Protein AF-A5N5R1-F1 (afdb_monomer_lite)

Organism: Clostridium kluyveri (strain ATCC 8527 / DSM 555 / NBRC 12016 / NCIMB 10680 / K1) (NCBI:txid431943)

Secondary structure (DSSP, 8-state):
-HHHHHHHHHHS-TT----SSHHHHHHHHHHHHHHHHHHHHHHHHHHHHHHHHHHHS--SS-----HHHHHHHHHHHHHHHHT---HHHHHHHHHHHH--

Sequence (100 aa):
MKKKYHTLKNKMKLESVKGKAALYVYQDFWAQIVVYNMIQDVLHSSNKTIEKETEKRKYKYPIRINENIAIGLFKEKFIKLLIEPNDRIREEKLIQLQNS

Foldseek 3Di:
DVVVVCCCVPVVVLVPQPDPDVVSNVVSVVVSVVLVVLLVVLQVVVLVVQVVVCVVPVDPDRDHDDSNVSSVVLVVLVVVLVPDPDPVVSVVSVVVSNVD

Structure (mmCIF, N/CA/C/O backbone):
data_AF-A5N5R1-F1
#
_entry.id   AF-A5N5R1-F1
#
loop_
_atom_site.group_PDB
_atom_site.id
_atom_site.type_symbol
_atom_site.label_atom_id
_atom_site.label_alt_id
_atom_site.label_comp_id
_atom_site.label_asym_id
_atom_site.label_entity_id
_atom_site.label_seq_id
_atom_site.pdbx_PDB_ins_code
_atom_site.Cartn_x
_atom_site.Cartn_y
_atom_site.Cartn_z
_atom_site.occupancy
_atom_site.B_iso_or_equiv
_atom_site.auth_seq_id
_atom_site.auth_comp_id
_atom_site.auth_asym_id
_atom_site.auth_atom_id
_atom_site.pdbx_PDB_model_num
ATOM 1 N N . MET A 1 1 ? -2.546 19.524 4.228 1.00 47.16 1 MET A N 1
ATOM 2 C CA . MET A 1 1 ? -1.676 19.269 3.051 1.00 47.16 1 MET A CA 1
ATOM 3 C C . MET A 1 1 ? -0.206 19.004 3.412 1.00 47.16 1 MET A C 1
ATOM 5 O O . MET A 1 1 ? 0.300 17.963 3.018 1.00 47.16 1 MET A O 1
ATOM 9 N N . LYS A 1 2 ? 0.468 19.847 4.217 1.00 43.06 2 LYS A N 1
ATOM 10 C CA . LYS A 1 2 ? 1.905 19.707 4.579 1.00 43.06 2 LYS A CA 1
ATOM 11 C C . LYS A 1 2 ? 2.342 18.333 5.133 1.00 43.06 2 LYS A C 1
ATOM 13 O O . LYS A 1 2 ? 3.385 17.828 4.736 1.00 43.06 2 LYS A O 1
ATOM 18 N N . LYS A 1 3 ? 1.542 17.695 6.003 1.00 55.66 3 LYS A N 1
ATOM 19 C CA . LYS A 1 3 ? 1.857 16.359 6.561 1.00 55.66 3 LYS A CA 1
ATOM 20 C C . LYS A 1 3 ? 1.893 15.252 5.499 1.00 55.66 3 LYS A C 1
ATOM 22 O O . LYS A 1 3 ? 2.819 14.453 5.510 1.00 55.66 3 LYS A O 1
ATOM 27 N N . LYS A 1 4 ? 0.938 15.242 4.557 1.00 57.25 4 LYS A N 1
ATOM 28 C CA . LYS A 1 4 ? 0.896 14.255 3.460 1.00 57.25 4 LYS A CA 1
ATOM 29 C C . LYS A 1 4 ? 2.132 14.373 2.566 1.00 57.25 4 LYS A C 1
ATOM 31 O O . LYS A 1 4 ? 2.742 13.363 2.245 1.00 57.25 4 LYS A O 1
ATOM 36 N N . TYR A 1 5 ? 2.551 15.603 2.262 1.00 56.88 5 TYR A N 1
ATOM 37 C CA . TYR A 1 5 ? 3.762 15.871 1.482 1.00 56.88 5 TYR A CA 1
ATOM 38 C C . TYR A 1 5 ? 5.031 15.346 2.171 1.00 56.88 5 TYR A C 1
ATOM 40 O O . TYR A 1 5 ? 5.872 14.722 1.535 1.00 56.88 5 TYR A O 1
ATOM 48 N N . HIS A 1 6 ? 5.143 15.528 3.490 1.00 61.75 6 HIS A N 1
ATOM 49 C CA . HIS A 1 6 ? 6.277 15.023 4.270 1.00 61.75 6 HIS A CA 1
ATOM 50 C C . HIS A 1 6 ? 6.342 13.490 4.308 1.00 61.75 6 HIS A C 1
ATOM 52 O O . HIS A 1 6 ? 7.425 12.915 4.199 1.00 61.75 6 HIS A O 1
ATOM 58 N N . THR A 1 7 ? 5.187 12.831 4.436 1.00 61.56 7 THR A N 1
ATOM 59 C CA . THR A 1 7 ? 5.063 11.369 4.370 1.00 61.56 7 THR A CA 1
ATOM 60 C C . THR A 1 7 ? 5.483 10.855 2.996 1.00 61.56 7 THR A C 1
ATOM 62 O O . THR A 1 7 ? 6.303 9.944 2.912 1.00 61.56 7 THR A O 1
ATOM 65 N N . LEU A 1 8 ? 4.986 11.472 1.922 1.00 59.66 8 LEU A N 1
ATOM 66 C CA . LEU A 1 8 ? 5.327 11.092 0.554 1.00 59.66 8 LEU A CA 1
ATOM 67 C C . LEU A 1 8 ? 6.826 11.289 0.282 1.00 59.66 8 LEU A C 1
ATOM 69 O O . LEU A 1 8 ? 7.497 10.381 -0.192 1.00 59.66 8 LEU A O 1
ATOM 73 N N . LYS A 1 9 ? 7.388 12.438 0.667 1.00 61.22 9 LYS A N 1
ATOM 74 C CA . LYS A 1 9 ? 8.799 12.752 0.422 1.00 61.22 9 LYS A CA 1
ATOM 75 C C . LYS A 1 9 ? 9.749 11.815 1.180 1.00 61.22 9 LYS A C 1
ATOM 77 O O . LYS A 1 9 ? 10.601 11.177 0.568 1.00 61.22 9 LYS A O 1
ATOM 82 N N . ASN A 1 10 ? 9.575 11.689 2.498 1.00 58.59 10 ASN A N 1
ATOM 83 C CA . ASN A 1 10 ? 10.559 11.010 3.349 1.00 58.59 10 ASN A CA 1
ATOM 84 C C . ASN A 1 10 ? 10.282 9.513 3.552 1.00 58.59 10 ASN A C 1
ATOM 86 O O . ASN A 1 10 ? 11.232 8.748 3.691 1.00 58.59 10 ASN A O 1
ATOM 90 N N . LYS A 1 11 ? 9.014 9.069 3.580 1.00 62.69 11 LYS A N 1
ATOM 91 C CA . LYS A 1 11 ? 8.682 7.649 3.823 1.00 62.69 11 LYS A CA 1
ATOM 92 C C . LYS A 1 11 ? 8.560 6.825 2.538 1.00 62.69 11 LYS A C 1
ATOM 94 O O . LYS A 1 11 ? 8.823 5.626 2.586 1.00 62.69 11 LYS A O 1
ATOM 99 N N . MET A 1 12 ? 8.186 7.433 1.406 1.00 61.00 12 MET A N 1
ATOM 100 C CA . MET A 1 12 ? 8.116 6.727 0.110 1.00 61.00 12 MET A CA 1
ATOM 101 C C . MET A 1 12 ? 9.410 6.812 -0.704 1.00 61.00 12 MET A C 1
ATOM 103 O O . MET A 1 12 ? 9.563 6.040 -1.640 1.00 61.00 12 MET A O 1
ATOM 107 N N . LYS A 1 13 ? 10.355 7.689 -0.329 1.00 58.31 13 LYS A N 1
ATOM 108 C CA . LYS A 1 13 ? 11.613 7.930 -1.058 1.00 58.31 13 LYS A CA 1
ATOM 109 C C . LYS A 1 13 ? 11.394 8.315 -2.527 1.00 58.31 13 LYS A C 1
ATOM 111 O O . LYS A 1 13 ? 12.071 7.808 -3.414 1.00 58.31 13 LYS A O 1
ATOM 116 N N . LEU A 1 14 ? 10.504 9.273 -2.765 1.00 55.47 14 LEU A N 1
ATOM 117 C CA . LEU A 1 14 ? 10.226 9.820 -4.098 1.00 55.47 14 LEU A CA 1
ATOM 118 C C . LEU A 1 14 ? 11.459 10.383 -4.830 1.00 55.47 14 LEU A C 1
ATOM 120 O O . LEU A 1 14 ? 11.457 10.459 -6.050 1.00 55.47 14 LEU A O 1
ATOM 124 N N . GLU A 1 15 ? 12.511 10.773 -4.107 1.00 53.75 15 GLU A N 1
ATOM 125 C CA . GLU A 1 15 ? 13.781 11.238 -4.692 1.00 53.75 15 GLU A CA 1
ATOM 126 C C . GLU A 1 15 ? 14.745 10.081 -5.048 1.00 53.75 15 GLU A C 1
ATOM 128 O O . GLU A 1 15 ? 15.741 10.288 -5.730 1.00 53.75 15 GLU A O 1
ATOM 133 N N . SER A 1 16 ? 14.460 8.844 -4.621 1.00 54.94 16 SER A N 1
ATOM 134 C CA . SER A 1 16 ? 15.300 7.651 -4.832 1.00 54.94 16 SER A CA 1
ATOM 135 C C . SER A 1 16 ? 14.913 6.891 -6.107 1.00 54.94 16 SER A C 1
ATOM 137 O O . SER A 1 16 ? 14.896 5.655 -6.128 1.00 54.94 16 SER A O 1
ATOM 139 N N . VAL A 1 17 ? 14.577 7.605 -7.173 1.00 55.91 17 VAL A N 1
ATOM 140 C CA . VAL A 1 17 ? 14.211 6.967 -8.433 1.00 55.91 17 VAL A CA 1
ATOM 141 C C . VAL A 1 17 ? 15.462 6.390 -9.097 1.00 55.91 17 VAL A C 1
ATOM 143 O O . VAL A 1 17 ? 16.431 7.100 -9.350 1.00 55.91 17 VAL A O 1
ATOM 146 N N . LYS A 1 18 ? 15.459 5.080 -9.369 1.00 57.62 18 LYS A N 1
ATOM 147 C CA . LYS A 1 18 ? 16.639 4.348 -9.875 1.00 57.62 18 LYS A CA 1
ATOM 148 C C . LYS A 1 18 ? 16.710 4.248 -11.408 1.00 57.62 18 LYS A C 1
ATOM 150 O O . LYS A 1 18 ? 17.657 3.668 -11.937 1.00 57.62 18 LYS A O 1
ATOM 155 N N . GLY A 1 19 ? 15.720 4.780 -12.128 1.00 52.34 19 GLY A N 1
ATOM 156 C CA . GLY A 1 19 ? 15.626 4.700 -13.588 1.00 52.34 19 GLY A CA 1
ATOM 157 C C . GLY A 1 19 ? 16.369 5.835 -14.299 1.00 52.34 19 GLY A C 1
ATOM 158 O O . GLY A 1 19 ? 16.054 7.000 -14.088 1.00 52.34 19 GLY A O 1
ATOM 159 N N . LYS A 1 20 ? 17.317 5.506 -15.190 1.00 58.06 20 LYS A N 1
ATOM 160 C CA . LYS A 1 20 ? 18.062 6.490 -16.008 1.00 58.06 20 LYS A CA 1
ATOM 161 C C . LYS A 1 20 ? 17.227 7.146 -17.125 1.00 58.06 20 LYS A C 1
ATOM 163 O O . LYS A 1 20 ? 17.662 8.146 -17.682 1.00 58.06 20 LYS A O 1
ATOM 168 N N . ALA A 1 21 ? 16.052 6.601 -17.459 1.0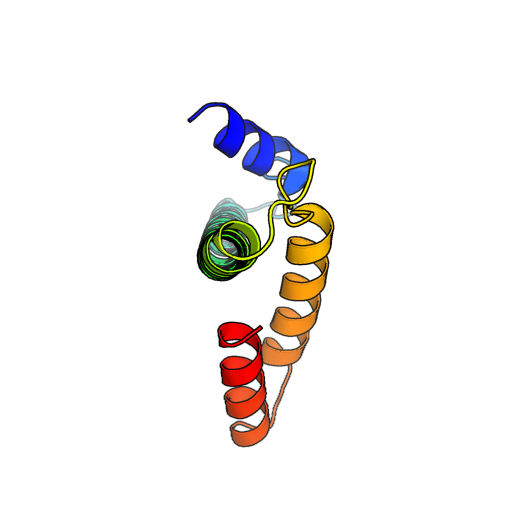0 63.25 21 ALA A N 1
ATOM 169 C CA . ALA A 1 21 ? 15.149 7.152 -18.473 1.00 63.25 21 ALA A CA 1
ATOM 170 C C . ALA A 1 21 ? 13.872 7.697 -17.822 1.00 63.25 2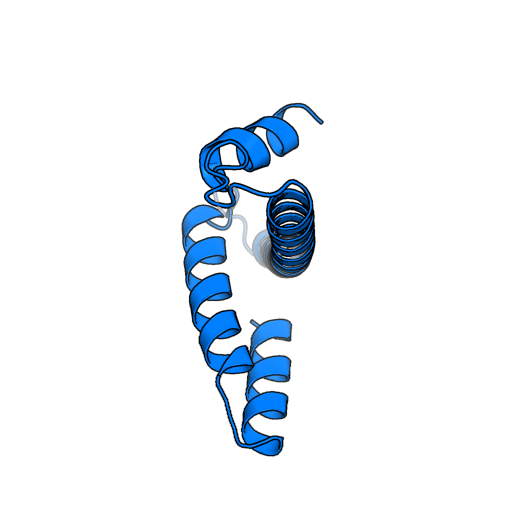1 ALA A C 1
ATOM 172 O O . ALA A 1 21 ? 13.257 7.008 -17.006 1.00 63.25 21 ALA A O 1
ATOM 173 N N . ALA A 1 22 ? 13.455 8.905 -18.218 1.00 64.06 22 ALA A N 1
ATOM 174 C CA . ALA A 1 22 ? 12.308 9.626 -17.652 1.00 64.06 22 ALA A CA 1
ATOM 175 C C . ALA A 1 22 ? 11.021 8.781 -17.588 1.00 64.06 22 ALA A C 1
ATOM 177 O O . ALA A 1 22 ? 10.254 8.890 -16.638 1.00 64.06 22 ALA A O 1
ATOM 178 N N . LEU A 1 23 ? 10.813 7.873 -18.545 1.00 69.19 23 LEU A N 1
ATOM 179 C CA . LEU A 1 23 ? 9.662 6.969 -18.560 1.00 69.19 23 LEU A CA 1
ATOM 180 C C . LEU A 1 23 ? 9.597 6.050 -17.324 1.00 69.19 23 LEU A C 1
ATOM 182 O O . LEU A 1 23 ? 8.540 5.932 -16.709 1.00 69.19 23 LEU A O 1
ATOM 186 N N . TYR A 1 24 ? 10.721 5.448 -16.918 1.00 67.44 24 TYR A N 1
ATOM 187 C CA . TYR A 1 24 ? 10.778 4.591 -15.725 1.00 67.44 24 TYR A CA 1
ATOM 188 C C . TYR A 1 24 ? 10.566 5.389 -14.437 1.00 67.44 24 TYR A C 1
ATOM 190 O O . TYR A 1 24 ? 10.011 4.869 -13.472 1.00 67.44 24 TYR A O 1
ATOM 198 N N . VAL A 1 25 ? 10.961 6.666 -14.439 1.00 70.50 25 VAL A N 1
ATOM 199 C CA . VAL A 1 25 ? 10.717 7.586 -13.324 1.00 70.50 25 VAL A CA 1
ATOM 200 C C . VAL A 1 25 ? 9.227 7.829 -13.128 1.00 70.50 25 VAL A C 1
ATOM 202 O O . VAL A 1 25 ? 8.724 7.702 -12.014 1.00 70.50 25 VAL A O 1
ATOM 205 N N . TYR A 1 26 ? 8.507 8.126 -14.211 1.00 72.56 26 TYR A N 1
ATOM 206 C CA . TYR A 1 26 ? 7.062 8.322 -14.142 1.00 72.56 26 TYR A CA 1
ATOM 207 C C . TYR A 1 26 ? 6.333 7.044 -13.730 1.00 72.56 26 TYR A C 1
ATOM 209 O O . TYR A 1 26 ? 5.440 7.106 -12.894 1.00 72.56 26 TYR A O 1
ATOM 217 N N . GLN A 1 27 ? 6.715 5.884 -14.268 1.00 72.38 27 GLN A N 1
ATOM 218 C CA . GLN A 1 27 ? 6.087 4.612 -13.897 1.00 72.38 27 GLN A CA 1
ATOM 219 C C . GLN A 1 27 ? 6.237 4.302 -12.400 1.00 72.38 27 GLN A C 1
ATOM 221 O O . GLN A 1 27 ? 5.245 3.980 -11.747 1.00 72.38 27 GLN A O 1
ATOM 226 N N . ASP A 1 28 ? 7.442 4.459 -11.844 1.00 70.19 28 ASP A N 1
ATOM 227 C CA . ASP A 1 28 ? 7.694 4.267 -10.409 1.00 70.19 28 ASP A CA 1
ATOM 228 C C . ASP A 1 28 ? 6.910 5.285 -9.560 1.00 70.19 28 ASP A C 1
ATOM 230 O O . ASP A 1 28 ? 6.260 4.926 -8.577 1.00 70.19 28 ASP A O 1
ATOM 234 N N . PHE A 1 29 ? 6.860 6.548 -9.994 1.00 74.38 29 PHE A N 1
ATOM 235 C CA . PHE A 1 29 ? 6.077 7.598 -9.339 1.00 74.38 29 PHE A CA 1
ATOM 236 C C . PHE A 1 29 ? 4.580 7.264 -9.265 1.00 74.38 29 PHE A C 1
ATOM 238 O O . PHE A 1 29 ? 3.969 7.332 -8.194 1.00 74.38 29 PHE A O 1
ATOM 245 N N . TRP A 1 30 ? 3.983 6.869 -10.391 1.00 75.88 30 TRP A N 1
ATOM 246 C CA . TRP A 1 30 ? 2.566 6.516 -10.452 1.00 75.88 30 TRP A CA 1
ATOM 247 C C . TRP A 1 30 ? 2.257 5.273 -9.619 1.00 75.88 30 TRP A C 1
ATOM 249 O O . TRP A 1 30 ? 1.281 5.276 -8.867 1.00 75.88 30 TRP A O 1
ATOM 259 N N . ALA A 1 31 ? 3.114 4.249 -9.677 1.00 77.38 31 ALA A N 1
ATOM 260 C CA . ALA A 1 31 ? 2.972 3.055 -8.851 1.00 77.38 31 ALA A CA 1
ATOM 261 C C . ALA A 1 31 ? 3.000 3.400 -7.351 1.00 77.38 31 ALA A C 1
ATOM 263 O O . ALA A 1 31 ? 2.152 2.930 -6.588 1.00 77.38 31 ALA A O 1
ATOM 264 N N . GLN A 1 32 ? 3.910 4.282 -6.925 1.00 78.00 32 GLN A N 1
ATOM 265 C CA . GLN A 1 32 ? 3.990 4.737 -5.535 1.00 78.00 32 GLN A CA 1
ATOM 266 C C . GLN A 1 32 ? 2.742 5.513 -5.093 1.00 78.00 32 GLN A C 1
ATOM 268 O O . GLN A 1 32 ? 2.265 5.302 -3.975 1.00 78.00 32 GLN A O 1
ATOM 273 N N . ILE A 1 33 ? 2.178 6.372 -5.951 1.00 81.50 33 ILE A N 1
ATOM 274 C CA . ILE A 1 33 ? 0.935 7.104 -5.649 1.00 81.50 33 ILE A CA 1
ATOM 275 C C . ILE A 1 33 ? -0.251 6.151 -5.505 1.00 81.50 33 ILE A C 1
ATOM 277 O O . ILE A 1 33 ? -1.026 6.281 -4.558 1.00 81.50 33 ILE A O 1
ATOM 281 N N . VAL A 1 34 ? -0.397 5.189 -6.416 1.00 80.56 34 VAL A N 1
ATOM 282 C CA . VAL A 1 34 ? -1.504 4.224 -6.366 1.00 80.56 34 VAL A CA 1
ATOM 283 C C . VAL A 1 34 ? -1.427 3.389 -5.088 1.00 80.56 34 VAL A C 1
ATOM 285 O O . VAL A 1 34 ? -2.409 3.312 -4.349 1.00 80.56 34 VAL A O 1
ATOM 288 N N . VAL A 1 35 ? -0.245 2.853 -4.762 1.00 81.25 35 VAL A N 1
ATOM 289 C CA . VAL A 1 35 ? -0.019 2.105 -3.514 1.00 81.25 35 VAL A CA 1
ATOM 290 C C . VAL A 1 35 ? -0.301 2.978 -2.290 1.00 81.25 35 VAL A C 1
ATOM 292 O O . VAL A 1 35 ? -0.908 2.513 -1.327 1.00 81.25 35 VAL A O 1
ATOM 295 N N . TYR A 1 36 ? 0.094 4.254 -2.314 1.00 81.12 36 TYR A N 1
ATOM 296 C CA . TYR A 1 36 ? -0.217 5.178 -1.225 1.00 81.12 36 TYR A CA 1
ATOM 297 C C . TYR A 1 36 ? -1.720 5.341 -1.019 1.00 81.12 36 TYR A C 1
ATOM 299 O O . TYR A 1 36 ? -2.186 5.255 0.116 1.00 81.12 36 TYR A O 1
ATOM 307 N N . ASN A 1 37 ? -2.468 5.561 -2.099 1.00 83.75 37 ASN A N 1
ATOM 308 C CA . ASN A 1 37 ? -3.910 5.765 -2.033 1.00 83.75 37 ASN A CA 1
ATOM 309 C C . ASN A 1 37 ? -4.617 4.528 -1.470 1.00 83.75 37 ASN A C 1
ATOM 311 O O . ASN A 1 37 ? -5.446 4.673 -0.577 1.00 83.75 37 ASN A O 1
ATOM 315 N N . MET A 1 38 ? -4.221 3.326 -1.901 1.00 82.31 38 MET A N 1
ATOM 316 C CA . MET A 1 38 ? -4.758 2.070 -1.360 1.00 82.31 38 MET A CA 1
ATOM 317 C C . MET A 1 38 ? -4.487 1.927 0.143 1.00 82.31 38 MET A C 1
ATOM 319 O O . MET A 1 38 ? -5.380 1.579 0.908 1.00 82.31 38 MET A O 1
ATOM 323 N N . ILE A 1 39 ? -3.276 2.261 0.600 1.00 82.44 39 ILE A N 1
ATOM 324 C CA . ILE A 1 39 ? -2.947 2.212 2.032 1.00 82.44 39 ILE A CA 1
ATOM 325 C C . ILE A 1 39 ? -3.758 3.240 2.827 1.00 82.44 39 ILE A C 1
ATOM 327 O O . ILE A 1 39 ? -4.190 2.956 3.943 1.00 82.44 39 ILE A O 1
ATOM 331 N N . GLN A 1 40 ? -3.942 4.449 2.290 1.00 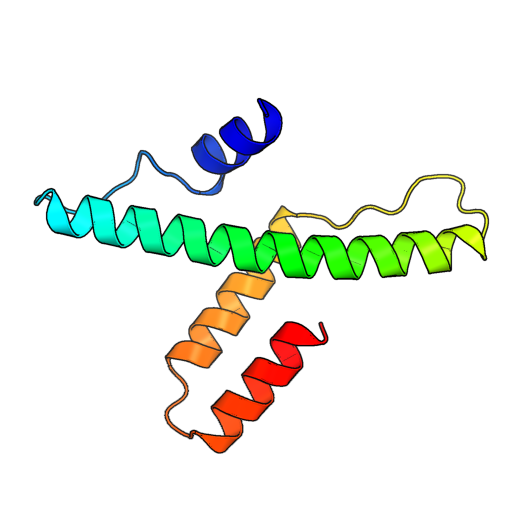81.81 40 GLN A N 1
ATOM 332 C CA . GLN A 1 40 ? -4.754 5.474 2.948 1.00 81.81 40 GLN A CA 1
ATOM 333 C C . GLN A 1 40 ? -6.219 5.049 3.072 1.00 81.81 40 GLN A C 1
ATOM 335 O O . GLN A 1 40 ? -6.830 5.347 4.094 1.00 81.81 40 GLN A O 1
ATOM 340 N N . ASP A 1 41 ? -6.754 4.344 2.077 1.00 83.31 41 ASP A N 1
ATOM 341 C CA . ASP A 1 41 ? -8.125 3.834 2.091 1.00 83.31 41 ASP A CA 1
ATOM 342 C C . ASP A 1 41 ? -8.329 2.756 3.171 1.00 83.31 41 ASP A C 1
ATOM 344 O O . ASP A 1 41 ? -9.230 2.867 4.009 1.00 83.31 41 ASP A O 1
ATOM 348 N N . VAL A 1 42 ? -7.405 1.789 3.255 1.00 79.81 42 VAL A N 1
ATOM 349 C CA . VAL A 1 42 ? -7.388 0.772 4.326 1.00 79.81 42 VAL A CA 1
ATOM 350 C C . VAL A 1 42 ? -7.287 1.441 5.699 1.00 79.81 42 VAL A C 1
ATOM 352 O O . VAL A 1 42 ? -8.116 1.210 6.575 1.00 79.81 42 VAL A O 1
ATOM 355 N N . LEU A 1 43 ? -6.327 2.355 5.884 1.00 80.94 43 LEU A N 1
ATOM 356 C CA . LEU A 1 43 ? -6.152 3.070 7.152 1.00 80.94 43 LEU A CA 1
ATOM 357 C C . LEU A 1 43 ? -7.373 3.907 7.541 1.00 80.94 43 LEU A C 1
ATOM 359 O O . LEU A 1 43 ? -7.674 4.029 8.730 1.00 80.94 43 LEU A O 1
ATOM 363 N N . HIS A 1 44 ? -8.050 4.529 6.576 1.00 81.88 44 HIS A N 1
ATOM 364 C CA . HIS A 1 44 ? -9.255 5.306 6.846 1.00 81.88 44 HIS A CA 1
ATOM 365 C C . HIS A 1 44 ? -10.382 4.403 7.355 1.00 81.88 44 HIS A C 1
ATOM 367 O O . HIS A 1 44 ? -11.003 4.715 8.373 1.00 81.88 44 HIS A O 1
ATOM 373 N N . SER A 1 45 ? -10.578 3.255 6.705 1.00 79.00 45 SER A N 1
ATOM 374 C CA . SER A 1 45 ? -11.566 2.251 7.100 1.00 79.00 45 SER A CA 1
ATOM 375 C C . SER A 1 45 ? -11.290 1.698 8.500 1.00 79.00 45 SER A C 1
ATOM 377 O O . SER A 1 45 ? -12.175 1.726 9.358 1.00 79.00 45 SER A O 1
ATOM 379 N N . SER A 1 46 ? -10.048 1.299 8.788 1.00 77.38 46 SER A N 1
ATOM 380 C CA . SER A 1 46 ? -9.672 0.769 10.103 1.00 77.38 46 SER A CA 1
ATOM 381 C C . SER A 1 46 ? -9.773 1.825 11.218 1.00 77.38 46 SER A C 1
ATOM 383 O O . SER A 1 46 ? -10.273 1.523 12.300 1.00 77.38 46 SER A O 1
ATOM 385 N N . ASN A 1 47 ? -9.364 3.081 10.975 1.00 76.88 47 ASN A N 1
ATOM 386 C CA . ASN A 1 47 ? -9.516 4.152 11.973 1.00 76.88 47 ASN A CA 1
ATOM 387 C C . ASN A 1 47 ? -10.994 4.448 12.274 1.00 76.88 47 ASN A C 1
ATOM 389 O O . ASN A 1 47 ? -11.337 4.651 13.433 1.00 76.88 47 ASN A O 1
ATOM 393 N N . LYS A 1 48 ? -11.879 4.406 11.269 1.00 78.88 48 LYS A N 1
ATOM 394 C CA . LYS A 1 48 ? -13.327 4.583 11.462 1.00 78.88 48 LYS A CA 1
ATOM 395 C C . LYS A 1 48 ? -13.934 3.474 12.328 1.00 78.88 48 LYS A C 1
ATOM 397 O O . LYS A 1 48 ? -14.836 3.736 13.122 1.00 78.88 48 LYS A O 1
ATOM 4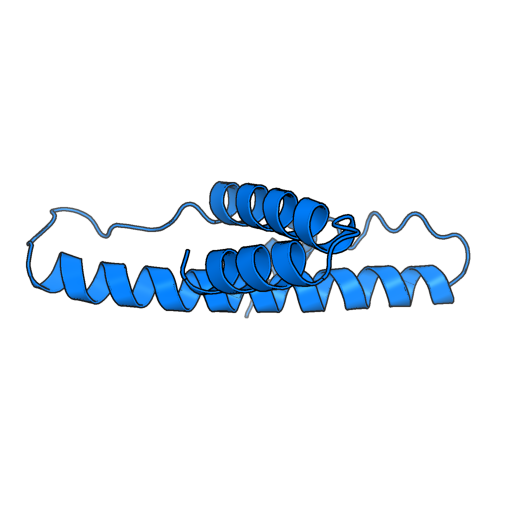02 N N . THR A 1 49 ? -13.450 2.239 12.192 1.00 77.69 49 THR A N 1
ATOM 403 C CA . THR A 1 49 ? -13.842 1.121 13.067 1.00 77.69 49 THR A CA 1
ATOM 404 C C . THR A 1 49 ? -13.358 1.348 14.498 1.00 77.69 49 THR A C 1
ATOM 406 O O . THR A 1 49 ? -14.153 1.241 15.430 1.00 77.69 49 THR A O 1
ATOM 409 N N . ILE A 1 50 ? -12.097 1.756 14.675 1.00 76.69 50 ILE A N 1
ATOM 410 C CA . ILE A 1 50 ? -11.532 2.071 15.995 1.00 76.69 50 ILE A CA 1
ATOM 411 C C . ILE A 1 50 ? -12.292 3.221 16.663 1.00 76.69 50 ILE A C 1
ATOM 413 O O . ILE A 1 50 ? -12.614 3.121 17.843 1.00 76.69 50 ILE A O 1
ATOM 417 N N . GLU A 1 51 ? -12.621 4.293 15.942 1.00 76.56 51 GLU A N 1
ATOM 418 C CA . GLU A 1 51 ? -13.417 5.408 16.475 1.00 76.56 51 GLU A CA 1
ATOM 419 C C . GLU A 1 51 ? -14.773 4.919 17.007 1.00 76.56 51 GLU A C 1
ATOM 421 O O . GLU A 1 51 ? -15.113 5.199 18.153 1.00 76.56 51 GLU A O 1
ATOM 426 N N . LYS A 1 52 ? -15.494 4.080 16.251 1.00 75.75 52 LYS A N 1
ATOM 427 C CA . LYS A 1 52 ? -16.769 3.485 16.701 1.00 75.75 52 LYS A CA 1
ATOM 428 C C . LYS A 1 52 ? -16.627 2.574 17.926 1.00 75.75 52 LYS A C 1
ATOM 430 O O . LYS A 1 52 ? -17.530 2.510 18.761 1.00 75.75 52 LYS A O 1
ATOM 435 N N . GLU A 1 53 ? -15.535 1.821 18.033 1.00 72.50 53 GLU A N 1
ATOM 436 C CA . GLU A 1 53 ? -15.292 0.918 19.167 1.00 72.50 53 GLU A CA 1
ATOM 437 C C . GLU A 1 53 ? -14.821 1.659 20.424 1.00 72.50 53 GLU A C 1
ATOM 439 O O . GLU A 1 53 ? -15.213 1.316 21.543 1.00 72.50 53 GLU A O 1
ATOM 444 N N . THR A 1 54 ? -14.010 2.701 20.247 1.00 67.06 54 THR A N 1
ATOM 445 C CA . THR A 1 54 ? -13.519 3.567 21.327 1.00 67.06 54 THR A CA 1
ATOM 446 C C . THR A 1 54 ? -14.590 4.532 21.835 1.00 67.06 54 THR A C 1
ATOM 448 O O . THR A 1 54 ? -14.571 4.893 23.006 1.00 67.06 54 THR A O 1
ATOM 451 N N . GLU A 1 55 ? -15.599 4.872 21.033 1.00 65.81 55 GLU A N 1
ATOM 452 C CA . GLU A 1 55 ? -16.779 5.605 21.511 1.00 65.81 55 GLU A CA 1
ATOM 453 C C . GLU A 1 55 ? -17.575 4.786 22.550 1.00 65.81 55 GLU A C 1
ATOM 455 O O . GLU A 1 55 ? -18.092 5.328 23.528 1.00 65.81 55 GLU A O 1
ATOM 460 N N . LYS A 1 56 ? -17.590 3.451 22.406 1.00 61.72 56 LYS A N 1
ATOM 461 C CA . LYS A 1 56 ? -18.227 2.516 23.355 1.00 61.72 56 LYS A CA 1
ATOM 462 C C . LYS A 1 56 ? -17.379 2.211 24.592 1.00 61.72 56 LYS A C 1
ATOM 464 O O . LYS A 1 56 ? -17.914 1.775 25.610 1.00 61.72 56 LYS A O 1
ATOM 469 N N . ARG A 1 57 ? -16.059 2.398 24.522 1.00 61.22 57 ARG A N 1
ATOM 470 C CA . ARG A 1 57 ? -15.108 2.109 25.605 1.00 61.22 57 ARG A CA 1
ATOM 471 C C . ARG A 1 57 ? -14.266 3.355 25.852 1.00 61.22 57 ARG A C 1
ATOM 473 O O . ARG A 1 57 ? -13.354 3.620 25.086 1.00 61.22 57 ARG A O 1
ATOM 480 N N . LYS A 1 58 ? -14.545 4.115 26.919 1.00 60.62 58 LYS A N 1
ATOM 481 C CA . LYS A 1 58 ? -13.792 5.337 27.280 1.00 60.62 58 LYS A CA 1
ATOM 482 C C . LYS A 1 58 ? -12.317 5.025 27.587 1.00 60.62 58 LYS A C 1
ATOM 484 O O . LYS A 1 58 ? -11.925 4.892 28.745 1.00 60.62 58 LYS A O 1
ATOM 489 N N . TYR A 1 59 ? -11.490 4.907 26.555 1.00 63.50 59 TYR A N 1
ATOM 490 C CA . TYR A 1 59 ? -10.043 4.799 26.689 1.00 63.50 59 TYR A CA 1
ATOM 491 C C . TYR A 1 59 ? -9.457 6.168 27.056 1.00 63.50 59 TYR A C 1
ATOM 493 O O . TYR A 1 59 ? -9.864 7.197 26.522 1.00 63.50 59 TYR A O 1
ATOM 501 N N . LYS A 1 60 ? -8.473 6.184 27.965 1.00 60.38 60 LYS A N 1
ATOM 502 C CA . LYS A 1 60 ? -7.799 7.411 28.436 1.00 60.38 60 LYS A CA 1
ATOM 503 C C . LYS A 1 60 ? -7.042 8.153 27.321 1.00 60.38 60 LYS A C 1
ATOM 505 O O . LYS A 1 60 ? -6.801 9.350 27.446 1.00 60.38 60 LYS A O 1
ATOM 510 N N . TYR A 1 61 ? -6.673 7.454 26.245 1.00 57.09 61 TYR A N 1
ATOM 511 C CA . TYR A 1 61 ? -5.934 8.000 25.107 1.00 57.09 61 TYR A CA 1
ATOM 512 C C . TYR A 1 61 ? -6.534 7.524 23.777 1.00 57.09 61 TYR A C 1
ATOM 514 O O . TYR A 1 61 ? -6.998 6.383 23.704 1.00 57.09 61 TYR A O 1
ATOM 522 N N . PRO A 1 62 ? -6.491 8.357 22.718 1.00 59.53 62 PRO A N 1
ATOM 523 C CA . PRO A 1 62 ? -6.948 7.966 21.391 1.00 59.53 62 PRO A CA 1
ATOM 524 C C . PRO A 1 62 ? -6.067 6.845 20.832 1.00 59.53 62 PRO A C 1
ATOM 526 O O . PRO A 1 62 ? -4.847 6.991 20.718 1.00 59.53 62 PRO A O 1
ATOM 529 N N . ILE A 1 63 ? -6.695 5.729 20.465 1.00 66.94 63 ILE A N 1
ATOM 530 C CA . ILE A 1 63 ? -6.026 4.619 19.787 1.00 66.94 63 ILE A CA 1
ATOM 531 C C . ILE A 1 63 ? -5.758 5.053 18.345 1.00 66.94 63 ILE A C 1
ATOM 533 O O . ILE A 1 63 ? -6.662 5.492 17.640 1.00 66.94 63 ILE A O 1
ATOM 537 N N . ARG A 1 64 ? -4.500 4.965 17.906 1.00 65.88 64 ARG A N 1
ATOM 538 C CA . ARG A 1 64 ? -4.086 5.321 16.544 1.00 65.88 64 ARG A CA 1
ATOM 539 C C . ARG A 1 64 ? -3.312 4.169 15.936 1.00 65.88 64 ARG A C 1
ATOM 541 O O . ARG A 1 64 ? -2.418 3.618 16.576 1.00 65.88 64 ARG A O 1
ATOM 548 N N . ILE A 1 65 ? -3.613 3.849 14.684 1.00 69.94 65 ILE A N 1
ATOM 549 C CA . ILE A 1 65 ? -2.861 2.840 13.939 1.00 69.94 65 ILE A CA 1
ATOM 550 C C . ILE A 1 65 ? -1.458 3.377 13.647 1.00 69.94 65 ILE A C 1
ATOM 552 O O . ILE A 1 65 ? -1.284 4.517 13.206 1.00 69.94 65 ILE A O 1
ATOM 556 N N . ASN A 1 66 ? -0.441 2.547 13.874 1.00 76.12 66 ASN A N 1
ATOM 557 C CA . ASN A 1 66 ? 0.917 2.865 13.458 1.00 76.12 66 ASN A CA 1
ATOM 558 C C . ASN A 1 66 ? 1.030 2.728 11.933 1.00 76.12 66 ASN A C 1
ATOM 560 O O . ASN A 1 66 ? 1.185 1.627 11.404 1.00 76.12 66 ASN A O 1
ATOM 564 N N . GLU A 1 67 ? 0.984 3.864 11.233 1.00 73.62 67 GLU A N 1
ATOM 565 C CA . GLU A 1 67 ? 1.058 3.928 9.768 1.00 73.62 67 GLU A CA 1
ATOM 566 C C . GLU A 1 67 ? 2.263 3.178 9.191 1.00 73.62 67 GLU A C 1
ATOM 568 O O . GLU A 1 67 ? 2.145 2.566 8.137 1.00 73.62 67 GLU A O 1
ATOM 573 N N . ASN A 1 68 ? 3.424 3.204 9.854 1.00 73.06 68 ASN A N 1
ATOM 574 C CA . ASN A 1 68 ? 4.629 2.565 9.318 1.00 73.06 68 ASN A CA 1
ATOM 575 C C . ASN A 1 68 ? 4.489 1.037 9.301 1.00 73.06 68 ASN A C 1
ATOM 577 O O . ASN A 1 68 ? 4.887 0.397 8.330 1.00 73.06 68 ASN A O 1
ATOM 581 N N . ILE A 1 69 ? 3.895 0.470 10.356 1.00 79.12 69 ILE A N 1
ATOM 582 C CA . ILE A 1 69 ? 3.626 -0.970 10.450 1.00 79.12 69 ILE A CA 1
ATOM 583 C C . ILE A 1 69 ? 2.558 -1.358 9.423 1.00 79.12 69 ILE A C 1
ATOM 585 O O . ILE A 1 69 ? 2.750 -2.316 8.680 1.00 79.12 69 ILE A O 1
ATOM 589 N N . ALA A 1 70 ? 1.484 -0.572 9.313 1.00 78.69 70 ALA A N 1
ATOM 590 C CA . ALA A 1 70 ? 0.424 -0.811 8.336 1.00 78.69 70 ALA A CA 1
ATOM 591 C C . ALA A 1 70 ? 0.939 -0.764 6.886 1.00 78.69 70 ALA A C 1
ATOM 593 O O . ALA A 1 70 ? 0.632 -1.652 6.097 1.00 78.69 70 ALA A O 1
ATOM 594 N N . ILE A 1 71 ? 1.783 0.219 6.546 1.00 77.50 71 ILE A N 1
ATOM 595 C CA . ILE A 1 71 ? 2.438 0.310 5.232 1.00 77.50 71 ILE A CA 1
ATOM 596 C C . ILE A 1 71 ? 3.301 -0.930 4.966 1.00 77.50 71 ILE A C 1
ATOM 598 O O . ILE A 1 71 ? 3.269 -1.462 3.857 1.00 77.50 71 ILE A O 1
ATOM 602 N N . GLY A 1 72 ? 4.081 -1.381 5.955 1.00 79.44 72 GLY A N 1
ATOM 603 C CA . GLY A 1 72 ? 4.932 -2.567 5.828 1.00 79.44 72 GLY A CA 1
ATOM 604 C C . GLY A 1 72 ? 4.124 -3.833 5.548 1.00 79.44 72 GLY A C 1
ATOM 605 O O . GLY A 1 72 ? 4.370 -4.508 4.549 1.00 79.44 72 GLY A O 1
ATOM 606 N N . LEU A 1 73 ? 3.107 -4.093 6.375 1.00 82.69 73 LEU A N 1
ATOM 607 C CA . LEU A 1 73 ? 2.214 -5.246 6.233 1.00 82.69 73 LEU A CA 1
ATOM 608 C C . LEU A 1 73 ? 1.439 -5.216 4.911 1.00 82.69 73 LEU A C 1
ATOM 610 O O . LEU A 1 73 ? 1.319 -6.243 4.243 1.00 82.69 73 LEU A O 1
ATOM 614 N N . PHE A 1 74 ? 0.946 -4.042 4.504 1.00 83.62 74 PHE A N 1
ATOM 615 C CA . PHE A 1 74 ? 0.241 -3.887 3.234 1.00 83.62 74 PHE A CA 1
ATOM 616 C C . PHE A 1 74 ? 1.155 -4.213 2.055 1.00 83.62 74 PHE A C 1
ATOM 618 O O . PHE A 1 74 ? 0.787 -5.021 1.209 1.00 83.62 74 PHE A O 1
ATOM 625 N N . LYS A 1 75 ? 2.363 -3.632 2.006 1.00 80.62 75 LYS A N 1
ATOM 626 C CA . LYS A 1 75 ? 3.325 -3.893 0.924 1.00 80.62 75 LYS A CA 1
ATOM 627 C C . LYS A 1 75 ? 3.686 -5.374 0.837 1.00 80.62 75 LYS A C 1
ATOM 629 O O . LYS A 1 75 ? 3.731 -5.914 -0.262 1.00 80.62 75 LYS A O 1
ATOM 634 N N . GLU A 1 76 ? 3.895 -6.036 1.973 1.00 85.00 76 GLU A N 1
ATOM 635 C CA . GLU A 1 76 ? 4.188 -7.469 2.010 1.00 85.00 76 GLU A CA 1
ATOM 636 C C . GLU A 1 76 ? 3.035 -8.307 1.431 1.00 85.00 76 GLU A C 1
ATOM 638 O O . GLU A 1 76 ? 3.256 -9.135 0.545 1.00 85.00 76 GLU A O 1
ATOM 643 N N . LYS A 1 77 ? 1.795 -8.071 1.887 1.00 84.25 77 LYS A N 1
ATOM 644 C CA . LYS A 1 77 ? 0.607 -8.770 1.369 1.00 84.25 77 LYS A CA 1
ATOM 645 C C . LYS A 1 77 ? 0.370 -8.471 -0.114 1.00 84.25 77 LYS A C 1
ATOM 647 O O . LYS A 1 77 ? 0.060 -9.380 -0.877 1.00 84.25 77 LYS A O 1
ATOM 652 N N . PHE A 1 78 ? 0.562 -7.222 -0.530 1.00 83.81 78 PHE A N 1
ATOM 653 C CA . PHE A 1 78 ? 0.366 -6.782 -1.908 1.00 83.81 78 PHE A CA 1
ATOM 654 C C . PHE A 1 78 ? 1.378 -7.418 -2.871 1.00 83.81 78 PHE A C 1
ATOM 656 O O . PHE A 1 78 ? 1.002 -7.880 -3.942 1.00 83.81 78 PHE A O 1
ATOM 663 N N . ILE A 1 79 ? 2.649 -7.543 -2.480 1.00 83.56 79 ILE A N 1
ATOM 664 C CA . ILE A 1 79 ? 3.652 -8.260 -3.286 1.00 83.56 79 ILE A CA 1
ATOM 665 C C . ILE A 1 79 ? 3.279 -9.745 -3.416 1.00 83.56 79 ILE A C 1
ATOM 667 O O . ILE A 1 79 ? 3.327 -10.299 -4.512 1.00 83.56 79 ILE A O 1
ATOM 671 N N . LYS A 1 80 ? 2.843 -10.384 -2.320 1.00 84.50 80 LYS A N 1
ATOM 672 C CA . LYS A 1 80 ? 2.377 -11.784 -2.338 1.00 84.50 80 LYS A CA 1
ATOM 673 C C . LYS A 1 80 ? 1.124 -11.995 -3.192 1.00 84.50 80 LYS A C 1
ATOM 675 O O . LYS A 1 80 ? 0.909 -13.111 -3.653 1.00 84.50 80 LYS A O 1
ATOM 680 N N . LEU A 1 81 ? 0.294 -10.965 -3.359 1.00 86.38 81 LEU A N 1
ATOM 681 C CA . LEU A 1 81 ? -0.853 -10.959 -4.267 1.00 86.38 81 LEU A CA 1
ATOM 682 C C . LEU A 1 81 ? -0.390 -10.873 -5.728 1.00 86.38 81 LEU A C 1
ATOM 684 O O . LEU A 1 81 ? -0.833 -11.662 -6.554 1.00 86.38 81 LEU A O 1
ATOM 688 N N . LEU A 1 82 ? 0.514 -9.939 -6.041 1.00 82.62 82 LEU A N 1
ATOM 689 C CA . LEU A 1 82 ? 0.994 -9.707 -7.409 1.00 82.62 82 LEU 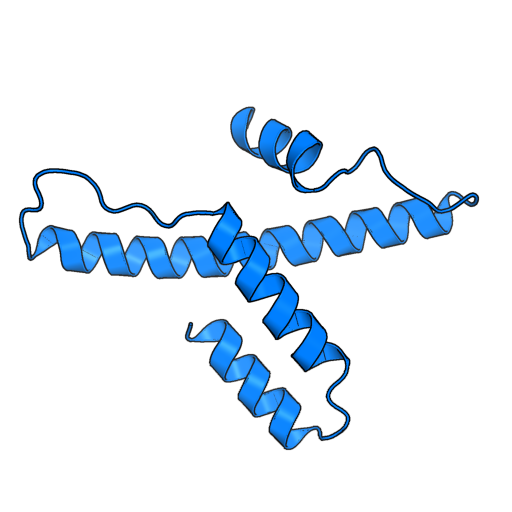A CA 1
ATOM 690 C C . LEU A 1 82 ? 1.753 -10.902 -7.998 1.00 82.62 82 LEU A C 1
ATOM 692 O O . LEU A 1 82 ? 1.714 -11.108 -9.206 1.00 82.62 82 LEU A O 1
ATOM 696 N N . ILE A 1 83 ? 2.448 -11.671 -7.157 1.00 88.19 83 ILE A N 1
ATOM 697 C CA . ILE A 1 83 ? 3.241 -12.835 -7.583 1.00 88.19 83 ILE A CA 1
ATOM 698 C C . ILE A 1 83 ? 2.399 -14.127 -7.578 1.00 88.19 83 ILE A C 1
ATOM 700 O O . ILE A 1 83 ? 2.862 -15.151 -8.066 1.00 88.19 83 ILE A O 1
A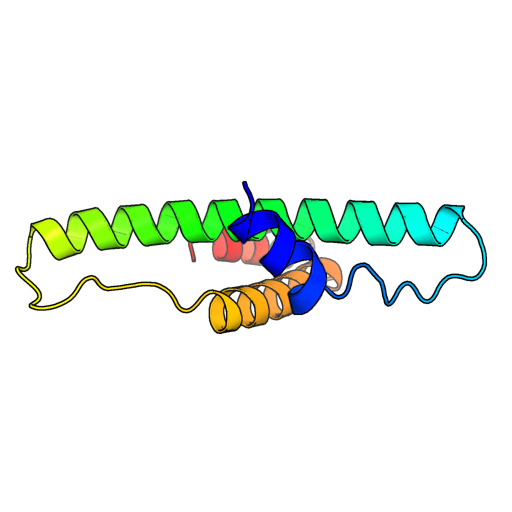TOM 704 N N . GLU A 1 84 ? 1.165 -14.112 -7.055 1.00 89.88 84 GLU A N 1
ATOM 705 C CA . GLU A 1 84 ? 0.323 -15.312 -6.957 1.00 89.88 84 GLU A CA 1
ATOM 706 C C . GLU A 1 84 ? -0.137 -15.799 -8.346 1.00 89.88 84 GLU A C 1
ATOM 708 O O . GLU A 1 84 ? -0.948 -15.119 -8.991 1.00 89.88 84 GLU A O 1
ATOM 713 N N . PRO A 1 85 ? 0.317 -16.980 -8.812 1.00 85.94 85 PRO A N 1
ATOM 714 C CA . PRO A 1 85 ? -0.039 -17.485 -10.134 1.00 85.94 85 PRO A CA 1
ATOM 715 C C . PRO A 1 85 ? -1.482 -17.994 -10.208 1.00 85.94 85 PRO A C 1
ATOM 717 O O . PRO A 1 85 ? -2.076 -17.954 -11.280 1.00 85.94 85 PRO A O 1
ATOM 720 N N . ASN A 1 86 ? -2.065 -18.457 -9.096 1.00 92.12 86 ASN A N 1
ATOM 721 C CA . ASN A 1 86 ? -3.414 -19.015 -9.089 1.00 92.12 86 ASN A CA 1
ATOM 722 C C . ASN A 1 86 ? -4.471 -17.921 -8.887 1.00 92.12 86 ASN A C 1
ATOM 724 O O . ASN A 1 86 ? -4.516 -17.275 -7.840 1.00 92.12 86 ASN A O 1
ATOM 728 N N . ASP A 1 87 ? -5.363 -17.755 -9.864 1.00 88.81 87 ASP A N 1
ATOM 729 C CA . ASP A 1 87 ? -6.379 -16.700 -9.849 1.00 88.81 87 ASP A CA 1
ATOM 730 C C . ASP A 1 87 ? -7.350 -16.800 -8.658 1.00 88.81 87 ASP A C 1
ATOM 732 O O . ASP A 1 87 ? -7.680 -15.770 -8.072 1.00 88.81 87 ASP A O 1
ATOM 736 N N . ARG A 1 88 ? -7.735 -18.010 -8.216 1.00 88.88 88 ARG A N 1
ATOM 737 C CA . ARG A 1 88 ? -8.609 -18.180 -7.032 1.00 88.88 88 ARG A CA 1
ATOM 738 C C . ARG A 1 88 ? -7.914 -17.739 -5.750 1.00 88.88 88 ARG A C 1
ATOM 740 O O . ARG A 1 88 ? -8.492 -17.019 -4.944 1.00 88.88 88 ARG A O 1
ATOM 747 N N . ILE A 1 89 ? -6.652 -18.131 -5.579 1.00 85.62 89 ILE A N 1
ATOM 748 C CA . ILE A 1 89 ? -5.862 -17.752 -4.398 1.00 85.62 89 ILE A CA 1
ATOM 749 C C . ILE A 1 89 ? -5.594 -16.242 -4.411 1.00 85.62 89 ILE A C 1
ATOM 751 O O . ILE A 1 89 ? -5.584 -15.593 -3.363 1.00 85.62 89 ILE A O 1
ATOM 755 N N . ARG A 1 90 ? -5.404 -15.657 -5.599 1.00 86.69 90 ARG A N 1
ATOM 756 C CA . ARG A 1 90 ? -5.240 -14.213 -5.769 1.00 86.69 90 ARG A CA 1
ATOM 757 C C . ARG A 1 90 ? -6.508 -13.461 -5.368 1.00 86.69 90 ARG A C 1
ATOM 759 O O . ARG A 1 90 ? -6.414 -12.484 -4.633 1.00 86.69 90 ARG A O 1
ATOM 766 N N . GLU A 1 91 ? -7.676 -13.925 -5.798 1.00 86.25 91 GLU A N 1
ATOM 767 C CA . GLU A 1 91 ? -8.964 -13.333 -5.427 1.00 86.25 91 GLU A CA 1
ATOM 768 C C . GLU A 1 91 ? -9.204 -13.395 -3.910 1.00 86.25 91 GLU A C 1
ATOM 770 O O . GLU A 1 91 ? -9.507 -12.378 -3.284 1.00 86.25 91 GLU A O 1
ATOM 775 N N . GLU A 1 92 ? -8.949 -14.543 -3.282 1.00 85.75 92 GLU A N 1
ATOM 776 C CA . GLU A 1 92 ? -9.054 -14.694 -1.826 1.00 85.75 92 GLU A CA 1
ATOM 777 C C . GLU A 1 92 ? -8.108 -13.743 -1.074 1.00 85.75 92 GLU A C 1
ATOM 779 O O . GLU A 1 92 ? -8.514 -13.072 -0.120 1.00 85.75 92 GLU A O 1
ATOM 784 N N . LYS A 1 93 ? -6.852 -13.624 -1.522 1.00 83.25 93 LYS A N 1
ATOM 785 C CA . LYS A 1 93 ? -5.871 -12.687 -0.950 1.00 83.25 93 LYS A CA 1
ATOM 786 C C . LYS A 1 93 ? -6.288 -11.224 -1.128 1.00 83.25 93 LYS A C 1
ATOM 788 O O . LYS A 1 93 ? -6.001 -10.410 -0.248 1.00 83.25 93 LYS A O 1
ATOM 793 N N . LEU A 1 94 ? -6.959 -10.882 -2.231 1.00 81.81 94 LEU A N 1
ATOM 794 C CA . LEU A 1 94 ? -7.482 -9.536 -2.475 1.00 81.81 94 LEU A CA 1
ATOM 795 C C . LEU A 1 94 ? -8.601 -9.199 -1.484 1.00 81.81 94 LEU A C 1
ATOM 797 O O . LEU A 1 94 ? -8.559 -8.147 -0.848 1.00 81.81 94 LEU A O 1
ATOM 801 N N . ILE A 1 95 ? -9.553 -10.117 -1.300 1.00 82.19 95 ILE A N 1
ATOM 802 C CA . ILE A 1 95 ? -10.654 -9.970 -0.337 1.00 82.19 95 ILE A CA 1
ATOM 803 C C . ILE A 1 95 ? -10.096 -9.823 1.083 1.00 82.19 95 ILE A C 1
ATOM 805 O O . ILE A 1 95 ? -10.514 -8.946 1.838 1.00 82.19 95 ILE A O 1
ATOM 809 N N . GLN A 1 96 ? -9.100 -10.634 1.447 1.00 80.44 96 GLN A N 1
ATOM 810 C CA . GLN A 1 96 ? -8.436 -10.518 2.746 1.00 80.44 96 GLN A CA 1
ATOM 811 C C . GLN A 1 96 ? -7.746 -9.164 2.932 1.00 80.44 96 GLN A C 1
ATOM 813 O O . GLN A 1 96 ? -7.773 -8.625 4.034 1.00 80.44 96 GLN A O 1
ATOM 818 N N . LEU A 1 97 ? -7.127 -8.606 1.887 1.00 78.19 97 LEU A N 1
ATOM 819 C CA . LEU A 1 97 ? -6.468 -7.300 1.950 1.00 78.19 97 LEU A CA 1
ATOM 820 C C . LEU A 1 97 ? -7.468 -6.158 2.184 1.00 78.19 97 LEU A C 1
ATOM 822 O O . LEU A 1 97 ? -7.140 -5.217 2.901 1.00 78.19 97 LEU A O 1
ATOM 826 N N . GLN A 1 98 ? -8.668 -6.253 1.606 1.00 71.00 98 GLN A N 1
ATOM 827 C CA . GLN A 1 98 ? -9.735 -5.254 1.747 1.00 71.00 98 GLN A CA 1
ATOM 828 C C . GLN A 1 98 ? -10.456 -5.330 3.099 1.00 71.00 98 GLN A C 1
ATOM 830 O O . GLN A 1 98 ? -10.883 -4.305 3.620 1.00 71.00 98 GLN A O 1
ATOM 835 N N . ASN A 1 99 ? -10.562 -6.529 3.676 1.00 67.75 99 ASN A N 1
ATOM 836 C CA . ASN A 1 99 ? -11.237 -6.767 4.955 1.00 67.75 99 ASN A CA 1
ATOM 837 C C . ASN A 1 99 ? -10.295 -6.712 6.180 1.00 67.75 99 ASN A C 1
ATOM 839 O O . ASN A 1 99 ? -10.735 -7.034 7.284 1.00 67.75 99 ASN A O 1
ATOM 843 N N . SER A 1 100 ? -9.009 -6.377 5.988 1.00 57.88 100 SER A N 1
ATOM 844 C CA . SER A 1 100 ? -7.983 -6.305 7.052 1.00 57.88 100 SER A CA 1
ATOM 845 C C . SER A 1 100 ? -8.040 -5.020 7.880 1.00 57.88 100 SER A C 1
ATOM 847 O O . SER A 1 100 ? -8.333 -3.944 7.316 1.00 57.88 100 SER A O 1
#

Radius of gyration: 16.57 Å; chains: 1; bounding box: 36×39×47 Å

pLDDT: mean 72.75, std 11.23, range [43.06, 92.12]